Protein AF-A0A4V2QW91-F1 (afdb_monomer)

Secondary structure (DSSP, 8-state):
---------HHHHHHHHHHHT--SHHHHHHHHHHHHHHHHHHHHHHHHHHTTTTGGGG-HHHHHHHT-

Foldseek 3Di:
DDDDDDDDDPVVLVVLCVVQVHDDSVVSVVSVVVVVVVVVVVVVVVVCVVVCVCVLVVDPVSVVVVPD

Radius of gyration: 19.45 Å; Cα contacts (8 Å, |Δi|>4): 26; chains: 1; bounding box: 44×25×41 Å

Nearest PDB structures (foldseek):
  6a7v-assembly1_H  TM=8.338E-01  e=3.406E-01  Mycobacterium tuberculosis H37Rv

Solvent-accessible surface area (backbone atoms only — not comparable to full-atom values): 4208 Å² total; per-residue (Å²): 136,84,92,77,93,76,92,71,63,64,68,60,51,48,53,48,14,64,77,69,74,39,91,45,74,70,52,28,53,52,49,52,55,50,47,55,51,49,55,50,50,52,5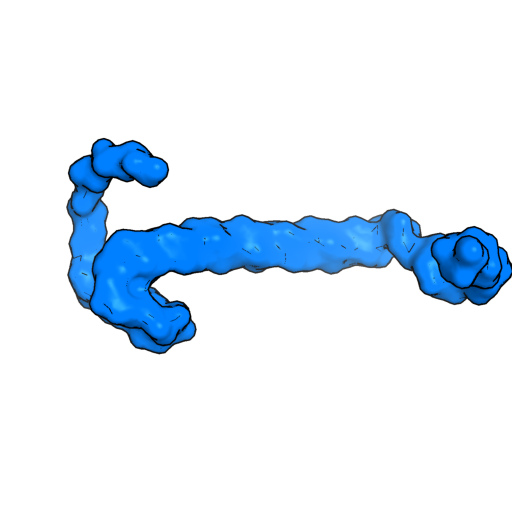3,51,50,52,51,41,51,75,71,49,76,52,55,59,79,72,34,70,74,59,4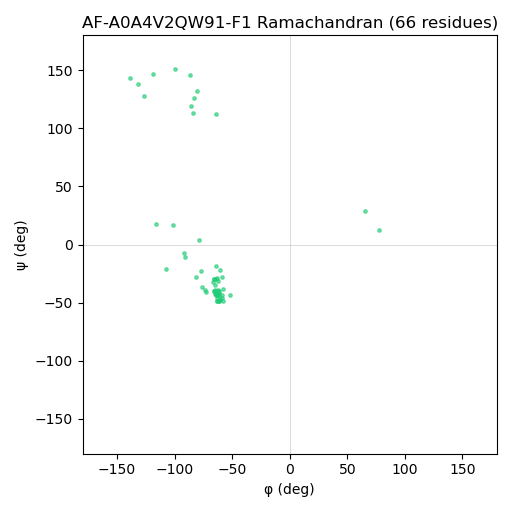7,64,65,75,78,114

Mean predicted aligned error: 4.84 Å

Structure (mmCIF, N/CA/C/O backbone):
data_AF-A0A4V2QW91-F1
#
_entry.id   AF-A0A4V2QW91-F1
#
loop_
_atom_site.group_PDB
_atom_site.id
_atom_site.type_symbol
_atom_site.label_atom_id
_atom_site.label_alt_id
_atom_site.label_comp_id
_atom_site.label_asym_id
_atom_site.label_entity_id
_atom_site.label_seq_id
_atom_site.pdbx_PDB_ins_code
_atom_site.Cartn_x
_atom_site.Cartn_y
_atom_site.Cartn_z
_atom_site.occupancy
_atom_site.B_iso_or_equiv
_atom_site.auth_seq_id
_atom_site.auth_comp_id
_atom_site.auth_asym_id
_atom_site.auth_atom_id
_atom_site.pdbx_PDB_model_num
ATOM 1 N N . MET A 1 1 ? -6.422 14.381 5.929 1.00 72.75 1 MET A N 1
ATOM 2 C CA . MET A 1 1 ? -7.240 13.156 6.064 1.00 72.75 1 MET A CA 1
ATOM 3 C C . MET A 1 1 ? -8.650 13.554 6.460 1.00 72.75 1 MET A C 1
ATOM 5 O O . MET A 1 1 ? -8.806 14.216 7.481 1.00 72.75 1 MET A O 1
ATOM 9 N N . THR A 1 2 ? -9.644 13.187 5.656 1.00 92.56 2 THR A N 1
ATOM 10 C CA . THR A 1 2 ? -11.069 13.380 5.975 1.00 92.56 2 THR A CA 1
ATOM 11 C C . THR A 1 2 ? -11.566 12.186 6.788 1.00 92.56 2 THR A C 1
ATOM 13 O O . THR A 1 2 ? -11.084 11.071 6.597 1.00 92.56 2 THR A O 1
ATOM 16 N N . LYS A 1 3 ? -12.492 12.409 7.726 1.00 95.31 3 LYS A N 1
ATOM 17 C CA . LYS A 1 3 ? -13.117 11.321 8.485 1.00 95.31 3 LYS A CA 1
ATOM 18 C C . LYS A 1 3 ? -14.265 10.740 7.667 1.00 95.31 3 LYS A C 1
ATOM 20 O O . LYS A 1 3 ? -15.171 11.479 7.297 1.00 95.31 3 LYS A O 1
ATOM 25 N N . THR A 1 4 ? -14.238 9.432 7.452 1.00 95.69 4 THR A N 1
ATOM 26 C CA . THR A 1 4 ? -15.300 8.699 6.759 1.00 95.69 4 THR A CA 1
ATOM 27 C C . THR A 1 4 ? -15.741 7.551 7.655 1.00 95.69 4 THR A C 1
ATOM 29 O O . THR A 1 4 ? -14.898 6.799 8.139 1.00 95.69 4 THR A O 1
ATOM 32 N N . LEU A 1 5 ? -17.046 7.442 7.905 1.00 96.94 5 LEU A N 1
ATOM 33 C CA . LEU A 1 5 ? -17.631 6.306 8.611 1.00 96.94 5 LEU A CA 1
ATOM 34 C C . LEU A 1 5 ? -17.912 5.207 7.584 1.00 96.94 5 LEU A C 1
ATOM 36 O O . LEU A 1 5 ? -18.661 5.439 6.638 1.00 96.94 5 LEU A O 1
ATOM 40 N N . ILE A 1 6 ? -17.282 4.049 7.755 1.00 95.25 6 ILE A N 1
ATOM 41 C CA . ILE A 1 6 ? -17.469 2.868 6.912 1.00 95.25 6 ILE A CA 1
ATOM 42 C C . ILE A 1 6 ? -17.503 1.628 7.794 1.00 95.25 6 ILE A C 1
ATOM 44 O O . ILE A 1 6 ? -16.752 1.544 8.768 1.00 95.25 6 ILE A O 1
ATOM 48 N N . ASP A 1 7 ? -18.342 0.669 7.425 1.00 97.88 7 ASP A N 1
ATOM 49 C CA . ASP A 1 7 ? -18.298 -0.668 7.998 1.00 97.88 7 ASP A CA 1
ATOM 50 C C . ASP A 1 7 ? -17.186 -1.463 7.312 1.00 97.88 7 ASP A C 1
A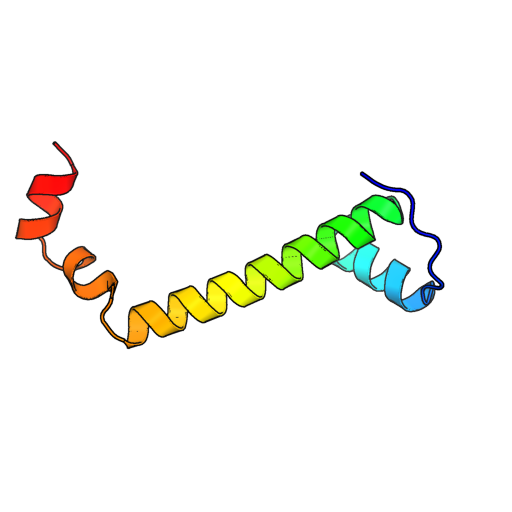TOM 52 O O . ASP A 1 7 ? -17.058 -1.460 6.085 1.00 97.88 7 ASP A O 1
ATOM 56 N N . ILE A 1 8 ? -16.349 -2.122 8.110 1.00 96.94 8 ILE A N 1
ATOM 57 C CA . ILE A 1 8 ? -15.224 -2.928 7.636 1.00 96.94 8 ILE A CA 1
ATOM 58 C C . ILE A 1 8 ? -15.277 -4.267 8.361 1.00 96.94 8 ILE A C 1
ATOM 60 O O . ILE A 1 8 ? -15.506 -4.314 9.568 1.00 96.94 8 ILE A O 1
ATOM 64 N N . ASP A 1 9 ? -15.031 -5.349 7.628 1.00 98.25 9 ASP A N 1
ATOM 65 C CA . ASP A 1 9 ? -14.816 -6.664 8.220 1.00 98.25 9 ASP A CA 1
ATOM 66 C C . ASP A 1 9 ? -13.541 -6.645 9.085 1.00 98.25 9 ASP A C 1
ATOM 68 O O . ASP A 1 9 ? -12.423 -6.505 8.579 1.00 98.25 9 ASP A O 1
ATOM 72 N N . ASP A 1 10 ? -13.712 -6.781 10.400 1.00 97.81 10 ASP A N 1
ATOM 73 C CA . ASP A 1 10 ? -12.614 -6.729 11.368 1.00 97.81 10 ASP A CA 1
ATOM 74 C C . ASP A 1 10 ? -11.629 -7.901 11.221 1.00 97.81 10 ASP A C 1
ATOM 76 O O . ASP A 1 10 ? -10.433 -7.733 11.480 1.00 97.81 10 ASP A O 1
ATOM 80 N N . ALA A 1 11 ? -12.083 -9.070 10.760 1.00 98.31 11 ALA A N 1
ATOM 81 C CA . ALA A 1 11 ? -11.204 -10.211 10.522 1.00 98.31 11 ALA A CA 1
ATOM 82 C C . ALA A 1 11 ? -10.331 -9.979 9.282 1.00 98.31 11 ALA A C 1
ATOM 84 O O . ALA A 1 11 ? -9.133 -10.279 9.301 1.00 98.31 11 ALA A O 1
ATOM 85 N N . LEU A 1 12 ? -10.903 -9.409 8.218 1.00 98.38 12 LEU A N 1
ATOM 86 C CA . LEU A 1 12 ? -10.133 -8.997 7.044 1.00 98.38 12 LEU A CA 1
ATOM 87 C C . LEU A 1 12 ? -9.139 -7.886 7.401 1.00 98.38 12 LEU A C 1
ATOM 89 O O . LEU A 1 12 ? -7.977 -7.949 6.999 1.00 98.38 12 LEU A O 1
ATOM 93 N N . LEU A 1 13 ? -9.574 -6.901 8.191 1.00 98.31 13 LEU A N 1
ATOM 94 C CA . LEU A 1 13 ? -8.731 -5.790 8.620 1.00 98.31 13 LEU A CA 1
ATOM 95 C C . LEU A 1 13 ? -7.545 -6.259 9.473 1.00 98.31 13 LEU A C 1
ATOM 97 O O . LEU A 1 13 ? -6.440 -5.752 9.291 1.00 98.31 13 LEU A O 1
ATOM 101 N N . SER A 1 14 ? -7.746 -7.247 10.350 1.00 98.38 14 SER A N 1
ATOM 102 C CA . SER A 1 14 ? -6.666 -7.855 11.139 1.00 98.38 14 SER A CA 1
ATOM 103 C C . SER A 1 14 ? -5.633 -8.543 10.248 1.00 98.38 14 SER A C 1
ATOM 105 O O . SER A 1 14 ? -4.442 -8.268 10.361 1.00 98.38 14 SER A O 1
ATOM 107 N N . LYS A 1 15 ? -6.079 -9.369 9.292 1.00 98.56 15 LYS A N 1
ATOM 108 C CA . LYS A 1 15 ? -5.178 -10.048 8.344 1.00 98.56 15 LYS A CA 1
ATOM 109 C C . LYS A 1 15 ? -4.398 -9.059 7.482 1.00 98.56 15 LYS A C 1
ATOM 111 O O . LYS A 1 15 ? -3.214 -9.257 7.229 1.00 98.56 15 LYS A O 1
ATOM 116 N N . ALA A 1 16 ? -5.054 -7.985 7.043 1.00 98.38 16 ALA A N 1
ATOM 117 C CA . ALA A 1 16 ? -4.388 -6.914 6.314 1.00 98.38 16 ALA A CA 1
ATOM 118 C C . ALA A 1 16 ? -3.350 -6.202 7.195 1.00 98.38 16 ALA A C 1
ATOM 120 O O . ALA A 1 16 ? -2.260 -5.910 6.718 1.00 98.38 16 ALA A O 1
ATOM 121 N N . ALA A 1 17 ? -3.655 -5.959 8.473 1.00 98.56 17 ALA A N 1
ATOM 122 C CA . ALA A 1 17 ? -2.724 -5.328 9.406 1.00 98.56 17 ALA A CA 1
ATOM 123 C C . ALA A 1 17 ? -1.471 -6.183 9.633 1.00 98.56 17 ALA A C 1
ATOM 125 O O . ALA A 1 17 ? -0.358 -5.664 9.592 1.00 98.56 17 ALA A O 1
ATOM 126 N N . GLU A 1 18 ? -1.645 -7.497 9.792 1.00 98.56 18 GLU A N 1
ATOM 127 C CA . GLU A 1 18 ? -0.542 -8.456 9.893 1.00 98.56 18 GLU A CA 1
ATOM 128 C C . GLU A 1 18 ? 0.315 -8.467 8.622 1.00 98.56 18 GLU A C 1
ATOM 130 O O . GLU A 1 18 ? 1.535 -8.339 8.702 1.00 98.56 18 GLU A O 1
ATOM 135 N N . ALA A 1 19 ? -0.315 -8.557 7.446 1.00 98.31 19 ALA A N 1
ATOM 136 C CA . ALA A 1 19 ? 0.391 -8.582 6.165 1.00 98.31 19 ALA A CA 1
ATOM 137 C C . ALA A 1 19 ? 1.147 -7.275 5.868 1.00 98.31 19 ALA A C 1
ATOM 139 O O . ALA A 1 19 ? 2.218 -7.303 5.264 1.00 98.31 19 ALA A O 1
ATOM 140 N N . LEU A 1 20 ? 0.592 -6.134 6.284 1.00 98.06 20 LEU A N 1
ATOM 141 C CA . LEU A 1 20 ? 1.159 -4.803 6.049 1.00 98.06 20 LEU A CA 1
ATOM 142 C C . LEU A 1 20 ? 2.073 -4.326 7.190 1.00 98.06 20 LEU A C 1
ATOM 144 O O . LEU A 1 20 ? 2.700 -3.275 7.063 1.00 98.06 20 LEU A O 1
ATOM 148 N N . GLY A 1 21 ? 2.150 -5.063 8.303 1.00 98.31 21 GLY A N 1
ATOM 149 C CA . GLY A 1 21 ? 2.929 -4.678 9.482 1.00 98.31 21 GLY A CA 1
ATOM 150 C C . GLY A 1 21 ? 2.419 -3.411 10.180 1.00 98.31 21 GLY A C 1
ATOM 151 O O . GLY A 1 21 ? 3.205 -2.673 10.776 1.00 98.31 21 GLY A O 1
ATOM 152 N N . THR A 1 22 ? 1.119 -3.120 10.093 1.00 98.62 22 THR A N 1
ATOM 153 C CA . THR A 1 22 ? 0.502 -1.916 10.669 1.00 98.62 22 THR A CA 1
ATOM 154 C C . THR A 1 22 ? -0.178 -2.210 12.003 1.00 98.62 22 THR A C 1
ATOM 156 O O . THR A 1 22 ? -0.663 -3.307 12.258 1.00 98.62 22 THR A O 1
ATOM 159 N N . THR A 1 23 ? -0.242 -1.206 12.881 1.00 97.62 23 THR A N 1
ATOM 160 C CA . THR A 1 23 ? -0.762 -1.376 14.251 1.00 97.62 23 THR A CA 1
ATOM 161 C C . THR A 1 23 ? -2.132 -0.745 14.476 1.00 97.62 23 THR A C 1
ATOM 163 O O . THR A 1 23 ? -2.836 -1.123 15.410 1.00 97.62 23 THR A O 1
ATOM 166 N N . THR A 1 24 ? -2.542 0.215 13.641 1.00 98.06 24 THR A N 1
ATOM 167 C CA . THR A 1 24 ? -3.829 0.904 13.790 1.00 98.06 24 THR A CA 1
ATOM 168 C C . THR A 1 24 ? -4.728 0.684 12.580 1.00 98.06 24 THR A C 1
ATOM 170 O O . THR A 1 24 ? -4.253 0.649 11.447 1.00 98.06 24 THR A O 1
ATOM 173 N N . LYS A 1 25 ? -6.051 0.621 12.805 1.00 97.38 25 LYS A N 1
ATOM 174 C CA . LYS A 1 25 ? -7.054 0.452 11.736 1.00 97.38 25 LYS A CA 1
ATOM 175 C C . LYS A 1 25 ? -6.874 1.476 10.603 1.00 97.38 25 LYS A C 1
ATOM 177 O O . LYS A 1 25 ? -6.919 1.110 9.434 1.00 97.38 25 LYS A O 1
ATOM 182 N N . LYS A 1 26 ? -6.628 2.752 10.941 1.00 96.88 26 LYS A N 1
ATOM 183 C CA . LYS A 1 26 ? -6.418 3.816 9.941 1.00 96.88 26 LYS A CA 1
ATOM 184 C C . LYS A 1 26 ? -5.147 3.591 9.117 1.00 96.88 26 LYS A C 1
ATOM 186 O O . LYS A 1 26 ? -5.164 3.853 7.919 1.00 96.88 26 LYS A O 1
ATOM 191 N N . ASP A 1 27 ? -4.068 3.118 9.740 1.00 98.12 27 ASP A N 1
ATOM 192 C CA . ASP A 1 27 ? -2.788 2.932 9.059 1.00 98.12 27 ASP A CA 1
ATOM 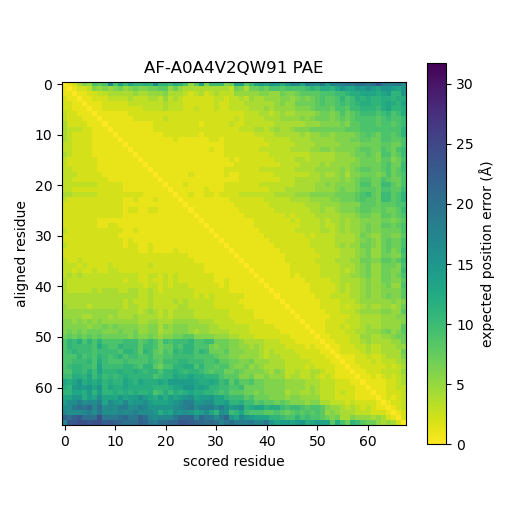193 C C . ASP A 1 27 ? -2.883 1.725 8.134 1.00 98.12 27 ASP A C 1
ATOM 195 O O . ASP A 1 27 ? -2.459 1.820 6.988 1.00 98.12 27 ASP A O 1
ATOM 199 N N . THR A 1 28 ? -3.555 0.655 8.573 1.00 98.50 28 THR A N 1
ATOM 200 C CA . THR A 1 28 ? -3.876 -0.500 7.728 1.00 98.50 28 THR A CA 1
ATOM 201 C C . THR A 1 28 ? -4.684 -0.092 6.499 1.00 98.50 28 THR A C 1
ATOM 203 O O . THR A 1 28 ? -4.320 -0.459 5.386 1.00 98.50 28 THR A O 1
ATOM 206 N N . VAL A 1 29 ? -5.752 0.699 6.666 1.00 97.62 29 VAL A N 1
ATOM 207 C CA . VAL A 1 29 ? -6.581 1.151 5.533 1.00 97.62 29 VAL A CA 1
ATOM 208 C C . VAL A 1 29 ? -5.769 2.019 4.570 1.00 97.62 29 VAL A C 1
ATOM 210 O O . VAL A 1 29 ? -5.805 1.791 3.363 1.00 97.62 29 VAL A O 1
ATOM 213 N N . ASN A 1 30 ? -4.999 2.983 5.079 1.00 97.81 30 ASN A N 1
ATOM 214 C CA . ASN A 1 30 ? -4.184 3.849 4.224 1.00 97.81 30 ASN A CA 1
ATOM 215 C C . ASN A 1 30 ? -3.086 3.071 3.488 1.00 97.81 30 ASN A C 1
ATOM 217 O O . ASN A 1 30 ? -2.881 3.292 2.295 1.00 97.81 30 ASN A O 1
ATOM 221 N N . ALA A 1 31 ? -2.407 2.152 4.178 1.00 98.31 31 ALA A N 1
ATOM 222 C CA . ALA A 1 31 ? -1.379 1.304 3.588 1.00 98.31 31 ALA A CA 1
ATOM 223 C C . ALA A 1 31 ? -1.968 0.370 2.523 1.00 98.31 31 ALA A C 1
ATOM 225 O O . ALA A 1 31 ? -1.400 0.256 1.442 1.00 98.31 31 ALA A O 1
ATOM 226 N N . ALA A 1 32 ? -3.140 -0.222 2.771 1.00 98.06 32 ALA A N 1
ATOM 227 C CA . ALA A 1 32 ? -3.826 -1.062 1.792 1.00 98.06 32 ALA A CA 1
ATOM 228 C C . ALA A 1 32 ? -4.200 -0.280 0.520 1.00 98.06 32 ALA A C 1
ATOM 230 O O . ALA A 1 32 ? -3.982 -0.762 -0.590 1.00 98.06 32 ALA A O 1
ATOM 231 N N . LEU A 1 33 ? -4.714 0.948 0.659 1.00 97.62 33 LEU A N 1
ATOM 232 C CA . LEU A 1 33 ? -5.023 1.807 -0.490 1.00 97.62 33 LEU A CA 1
ATOM 233 C C . LEU A 1 33 ? -3.761 2.180 -1.281 1.00 97.62 33 LEU A C 1
ATOM 235 O O . LEU A 1 33 ? -3.771 2.137 -2.512 1.00 97.62 33 LEU A O 1
ATOM 239 N N . ALA A 1 34 ? -2.669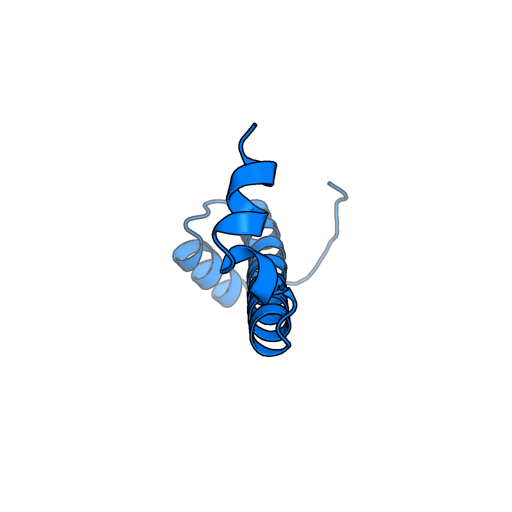 2.510 -0.588 1.00 98.12 34 ALA A N 1
ATOM 240 C CA . ALA A 1 34 ? -1.385 2.786 -1.225 1.00 98.12 34 ALA A 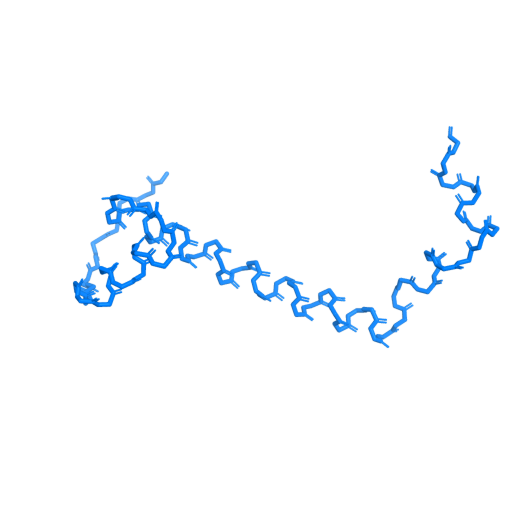CA 1
ATOM 241 C C . ALA A 1 34 ? -0.837 1.550 -1.960 1.00 98.12 34 ALA A C 1
ATOM 243 O O . ALA A 1 34 ? -0.350 1.669 -3.083 1.00 98.12 34 ALA A O 1
ATOM 244 N N . GLU A 1 35 ? -0.977 0.365 -1.368 1.00 98.12 35 GLU A N 1
ATOM 245 C CA . GLU A 1 35 ? -0.521 -0.895 -1.954 1.00 98.12 35 GLU A CA 1
ATOM 246 C C . GLU A 1 35 ? -1.278 -1.235 -3.243 1.00 98.12 35 GLU A C 1
ATOM 248 O O . GLU A 1 35 ? -0.661 -1.611 -4.239 1.00 98.12 35 GLU A O 1
ATOM 253 N N . VAL A 1 36 ? -2.595 -1.008 -3.291 1.00 98.06 36 VAL A N 1
ATOM 254 C CA . VAL A 1 36 ? -3.386 -1.178 -4.525 1.00 98.06 36 VAL A CA 1
ATOM 255 C C . VAL A 1 36 ? -2.863 -0.278 -5.648 1.00 98.06 36 VAL A C 1
ATOM 257 O O . VAL A 1 36 ? -2.715 -0.725 -6.791 1.00 98.06 36 VAL A O 1
ATOM 260 N N . LEU A 1 37 ? -2.546 0.982 -5.337 1.00 98.19 37 LEU A N 1
ATOM 261 C CA . LEU A 1 37 ? -1.968 1.906 -6.315 1.00 98.19 37 LEU A CA 1
ATOM 262 C C . LEU A 1 37 ? -0.569 1.462 -6.750 1.00 98.19 37 LEU A C 1
ATOM 264 O O . LEU A 1 37 ? -0.265 1.516 -7.942 1.00 98.19 37 LEU A O 1
ATOM 268 N N . ARG A 1 38 ? 0.256 0.972 -5.818 1.00 97.88 38 ARG A N 1
ATOM 269 C CA . ARG A 1 38 ? 1.595 0.447 -6.109 1.00 97.88 38 ARG A CA 1
ATOM 270 C C . ARG A 1 38 ? 1.533 -0.740 -7.068 1.00 97.88 38 ARG A C 1
ATOM 272 O O . ARG A 1 38 ? 2.258 -0.757 -8.060 1.00 97.88 38 ARG A O 1
ATOM 279 N N . VAL A 1 39 ? 0.645 -1.701 -6.812 1.00 97.62 39 VAL A N 1
ATOM 280 C CA . VAL A 1 39 ? 0.443 -2.875 -7.676 1.00 97.62 39 VAL A CA 1
ATOM 281 C C . VAL A 1 39 ? -0.034 -2.451 -9.066 1.00 97.62 39 VAL A C 1
ATOM 283 O O . VAL A 1 39 ? 0.498 -2.925 -10.070 1.00 97.62 39 VAL A O 1
ATOM 286 N N . ARG A 1 40 ? -0.982 -1.509 -9.148 1.00 97.94 40 ARG A N 1
ATOM 287 C CA . ARG A 1 40 ? -1.443 -0.968 -10.434 1.00 97.94 40 ARG A CA 1
ATOM 288 C C . ARG A 1 40 ? -0.309 -0.293 -11.208 1.00 97.94 40 ARG A C 1
ATOM 290 O O . ARG A 1 40 ? -0.156 -0.561 -12.398 1.00 97.94 40 ARG A O 1
ATOM 297 N N . ALA A 1 41 ? 0.468 0.562 -10.549 1.00 97.06 41 ALA A N 1
ATOM 298 C CA . ALA A 1 41 ? 1.582 1.271 -11.172 1.00 97.06 41 ALA A CA 1
ATOM 299 C C . ALA A 1 41 ? 2.662 0.299 -11.667 1.00 97.06 41 ALA A C 1
ATOM 301 O O . ALA A 1 41 ? 3.155 0.455 -12.780 1.00 97.06 41 ALA A O 1
ATOM 302 N N . ALA A 1 42 ? 2.972 -0.745 -10.893 1.00 97.25 42 ALA A N 1
ATOM 303 C CA . ALA A 1 42 ? 3.905 -1.790 -11.309 1.00 97.25 42 ALA A CA 1
ATOM 304 C C . ALA A 1 42 ? 3.416 -2.537 -12.563 1.00 97.25 42 ALA A C 1
ATOM 306 O O . ALA A 1 42 ? 4.202 -2.781 -13.476 1.00 97.25 42 ALA A O 1
ATOM 307 N N . GLY A 1 43 ? 2.119 -2.850 -12.645 1.00 97.38 43 GLY A N 1
ATOM 308 C CA . GLY A 1 43 ? 1.532 -3.462 -13.841 1.00 97.38 43 GLY A CA 1
ATOM 309 C C . GLY A 1 43 ? 1.605 -2.554 -15.072 1.00 97.38 43 GLY A C 1
ATOM 310 O O . GLY A 1 43 ? 1.976 -3.007 -16.150 1.00 97.38 43 GLY A O 1
ATOM 311 N N . GLN A 1 44 ? 1.311 -1.262 -14.905 1.00 96.44 44 GLN A N 1
ATOM 312 C CA . GLN A 1 44 ? 1.441 -0.275 -15.983 1.00 96.44 44 GLN A CA 1
ATOM 313 C C . GLN A 1 44 ? 2.889 -0.122 -16.444 1.00 96.44 44 GLN A C 1
ATOM 315 O O . GLN A 1 44 ? 3.142 -0.101 -17.641 1.00 96.44 44 GLN A O 1
ATOM 320 N N . PHE A 1 45 ? 3.835 -0.063 -15.507 1.00 95.69 45 PHE A N 1
ATOM 321 C CA . PHE A 1 45 ? 5.257 -0.002 -15.819 1.00 95.69 45 PHE A CA 1
ATOM 322 C C . PHE A 1 45 ? 5.702 -1.212 -16.647 1.00 95.69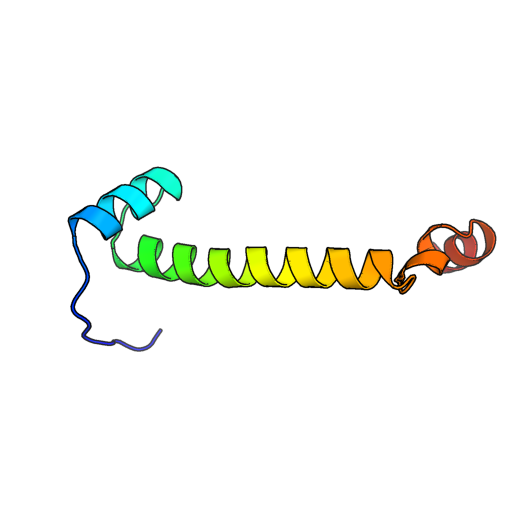 45 PHE A C 1
ATOM 324 O O . PHE A 1 45 ? 6.370 -1.045 -17.664 1.00 95.69 45 PHE A O 1
ATOM 331 N N . LEU A 1 46 ? 5.287 -2.421 -16.253 1.00 96.12 46 LEU A N 1
ATOM 332 C CA . LEU A 1 46 ? 5.612 -3.635 -16.997 1.00 96.12 46 LEU A CA 1
ATOM 333 C C . LEU A 1 46 ? 5.006 -3.625 -18.407 1.00 96.12 46 LEU A C 1
ATOM 335 O O . LEU A 1 46 ? 5.688 -4.010 -19.351 1.00 96.12 46 LEU A O 1
ATOM 339 N N . GLN A 1 47 ? 3.760 -3.167 -18.557 1.00 96.75 47 GLN A N 1
ATOM 340 C CA . GLN A 1 47 ? 3.130 -3.034 -19.872 1.00 96.75 47 GLN A CA 1
ATOM 341 C C . GLN A 1 47 ? 3.897 -2.043 -20.753 1.00 96.75 47 GLN A C 1
ATOM 343 O O . GLN A 1 47 ? 4.275 -2.384 -21.866 1.00 96.75 47 GLN A O 1
ATOM 348 N N . SER A 1 48 ? 4.211 -0.857 -20.229 1.00 94.38 48 SER A N 1
ATOM 349 C CA . SER A 1 48 ? 5.004 0.142 -20.948 1.00 94.38 48 SER A CA 1
ATOM 350 C C . SER A 1 48 ? 6.373 -0.392 -21.374 1.00 94.38 48 SER A C 1
ATOM 352 O O . SER A 1 48 ? 6.832 -0.095 -22.473 1.00 94.38 48 SER A O 1
ATOM 354 N N . ALA A 1 49 ? 7.019 -1.199 -20.527 1.00 93.19 49 ALA A N 1
ATOM 355 C CA . ALA A 1 49 ? 8.278 -1.850 -20.871 1.00 93.19 49 ALA A CA 1
ATOM 356 C C . ALA A 1 49 ? 8.114 -2.870 -22.010 1.00 93.19 49 ALA A C 1
ATOM 358 O O . ALA A 1 49 ? 8.962 -2.929 -22.891 1.00 93.19 49 ALA A O 1
ATOM 359 N N . GLN A 1 50 ? 7.027 -3.648 -22.023 1.00 93.88 50 GLN A N 1
ATOM 360 C CA . GLN A 1 50 ? 6.730 -4.580 -23.120 1.00 93.88 50 GLN A CA 1
ATOM 361 C C . GLN A 1 50 ? 6.414 -3.859 -24.433 1.00 93.88 50 GLN A C 1
ATOM 363 O O . GLN A 1 50 ? 6.757 -4.361 -25.500 1.00 93.88 50 GLN A O 1
ATOM 368 N N . ASP A 1 51 ? 5.805 -2.679 -24.347 1.00 95.81 51 ASP A N 1
ATOM 369 C CA . ASP A 1 51 ? 5.466 -1.843 -25.499 1.00 95.81 51 ASP A CA 1
ATOM 370 C C . ASP A 1 51 ? 6.677 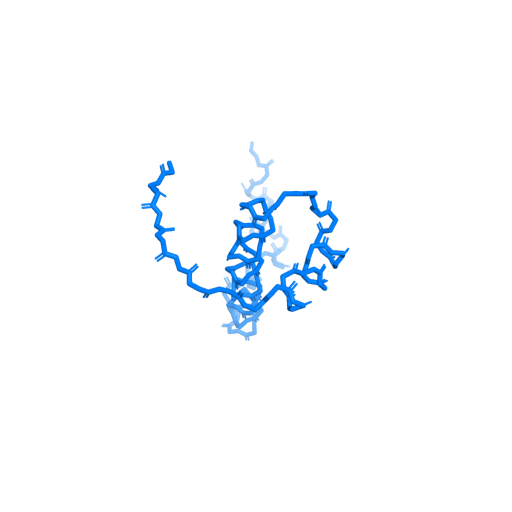-1.050 -26.040 1.00 95.81 51 ASP A C 1
ATOM 372 O O . ASP A 1 51 ? 6.529 -0.253 -26.966 1.00 95.81 51 ASP A O 1
ATOM 376 N N . GLY A 1 52 ? 7.872 -1.258 -25.472 1.00 93.88 52 GLY A N 1
ATOM 377 C CA . GLY A 1 52 ? 9.124 -0.639 -25.917 1.00 93.88 52 GLY A CA 1
ATOM 378 C C . GLY A 1 52 ? 9.302 0.817 -25.483 1.00 93.88 52 GLY A C 1
ATOM 379 O O . GLY A 1 52 ? 10.201 1.504 -25.965 1.00 93.88 52 GLY A O 1
ATOM 380 N N . LEU A 1 53 ? 8.477 1.319 -24.551 1.00 92.00 53 LEU A N 1
ATOM 381 C CA . LEU A 1 53 ? 8.546 2.716 -24.093 1.00 92.00 53 LEU A CA 1
ATOM 382 C C . LEU A 1 53 ? 9.902 3.075 -23.464 1.00 92.00 53 LEU A C 1
ATOM 384 O O . LEU A 1 53 ? 10.240 4.250 -23.382 1.00 92.00 53 LEU A O 1
ATOM 388 N N . TYR A 1 54 ? 10.648 2.072 -23.000 1.00 90.06 54 TYR A N 1
ATOM 389 C CA . TYR A 1 54 ? 11.924 2.231 -22.303 1.00 90.06 54 TYR A CA 1
ATOM 390 C C . TYR A 1 54 ? 13.108 1.620 -23.066 1.00 90.06 54 TYR A C 1
ATOM 392 O O . TYR A 1 54 ? 14.152 1.365 -22.466 1.00 90.06 54 TYR A O 1
ATOM 400 N N . ASP A 1 55 ? 12.957 1.348 -24.365 1.00 92.06 55 ASP A N 1
ATOM 401 C CA . ASP A 1 55 ? 14.027 0.756 -25.180 1.00 92.06 55 ASP A CA 1
ATOM 402 C C . ASP A 1 55 ? 15.254 1.678 -25.281 1.00 92.06 55 ASP A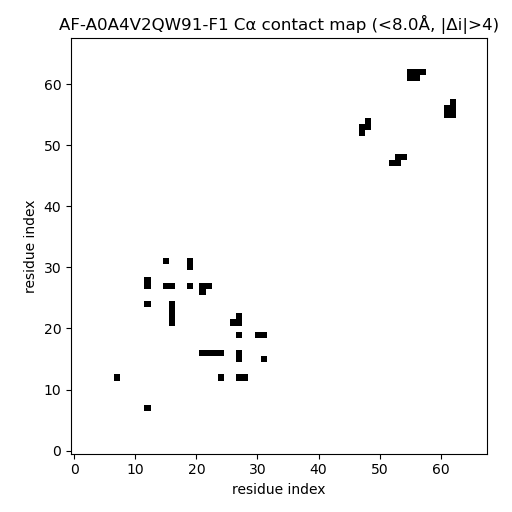 C 1
ATOM 404 O O . ASP A 1 55 ? 16.389 1.212 -25.373 1.00 92.06 55 ASP A O 1
ATOM 408 N N . ASP A 1 56 ? 15.044 2.991 -25.194 1.00 90.75 56 ASP A N 1
ATOM 409 C CA . ASP A 1 56 ? 16.093 4.011 -25.169 1.00 90.75 56 ASP A CA 1
ATOM 410 C C . ASP A 1 56 ? 16.998 3.917 -23.929 1.00 90.75 56 ASP A C 1
ATOM 412 O O . ASP A 1 56 ? 18.194 4.198 -24.020 1.00 90.75 56 ASP A O 1
ATOM 416 N N . LEU A 1 57 ? 16.474 3.440 -22.793 1.00 88.81 57 LEU A N 1
ATOM 417 C CA . LEU A 1 57 ? 17.267 3.167 -21.589 1.00 88.81 57 LEU A CA 1
ATOM 418 C C . LEU A 1 57 ? 18.300 2.052 -21.804 1.00 88.81 57 LEU A C 1
ATOM 420 O O . LEU A 1 57 ? 19.246 1.932 -21.020 1.00 88.81 57 LEU A O 1
ATOM 424 N N . LEU A 1 58 ? 18.122 1.226 -22.839 1.00 88.69 58 LEU A N 1
ATOM 425 C CA . LEU A 1 58 ? 19.051 0.162 -23.214 1.00 88.69 58 LEU A CA 1
ATOM 426 C C . LEU A 1 58 ? 20.103 0.629 -24.231 1.00 88.69 58 LEU A C 1
ATOM 428 O O . LEU A 1 58 ? 21.065 -0.106 -24.462 1.00 88.69 58 LEU A O 1
ATOM 432 N N . ASP A 1 59 ? 19.956 1.823 -24.815 1.00 91.94 59 ASP A N 1
ATOM 433 C CA . ASP A 1 59 ? 20.907 2.385 -25.776 1.00 91.94 59 ASP A CA 1
ATOM 434 C C . ASP A 1 59 ? 22.072 3.095 -25.046 1.00 91.94 59 ASP A C 1
ATOM 436 O O . ASP A 1 59 ? 21.882 4.142 -24.410 1.00 91.94 59 ASP A O 1
ATOM 440 N N . PRO A 1 60 ? 23.313 2.573 -25.139 1.00 89.38 60 PRO A N 1
ATOM 441 C CA . PRO A 1 60 ? 24.466 3.162 -24.462 1.00 89.38 60 PRO A CA 1
ATOM 442 C C . PRO A 1 60 ? 24.797 4.589 -24.918 1.00 89.38 60 PRO A C 1
ATOM 444 O O . PRO A 1 60 ? 25.299 5.383 -24.116 1.00 89.38 60 PRO A O 1
ATOM 447 N N . GLU A 1 61 ? 24.534 4.929 -26.183 1.00 90.94 61 GLU A N 1
ATOM 448 C CA . GLU A 1 61 ? 24.822 6.259 -26.723 1.00 90.94 61 GLU A CA 1
ATOM 449 C C . GLU A 1 61 ? 23.793 7.287 -26.243 1.00 90.94 61 GLU A C 1
ATOM 451 O O . GLU A 1 61 ? 24.176 8.410 -25.899 1.00 90.94 61 GLU A O 1
ATOM 456 N N . VAL A 1 62 ? 22.517 6.898 -26.119 1.00 89.06 62 VAL A N 1
ATOM 457 C CA . VAL A 1 62 ? 21.476 7.738 -25.496 1.00 89.06 62 VAL A CA 1
ATOM 458 C C . VAL A 1 62 ? 21.808 7.986 -24.022 1.00 89.06 62 VAL A C 1
ATOM 460 O O . VAL A 1 62 ? 21.859 9.136 -23.571 1.00 89.06 62 VAL A O 1
ATOM 463 N N . MET A 1 63 ? 22.133 6.929 -23.273 1.00 91.25 63 MET A N 1
ATOM 464 C CA . MET A 1 63 ? 22.392 7.035 -21.833 1.00 91.25 63 MET A CA 1
ATOM 465 C C . MET A 1 63 ? 23.646 7.855 -21.502 1.00 91.25 63 MET A C 1
ATOM 467 O O . MET A 1 63 ? 23.677 8.551 -20.486 1.00 91.25 63 MET A O 1
ATOM 471 N N . LYS A 1 64 ? 24.662 7.870 -22.371 1.00 90.50 64 LYS A N 1
ATOM 472 C CA . LYS A 1 64 ? 25.858 8.720 -22.217 1.00 90.50 64 LYS A CA 1
ATOM 473 C C . LYS A 1 64 ? 25.531 10.219 -22.148 1.00 90.50 64 LYS A C 1
ATOM 475 O O . LYS A 1 64 ? 26.289 10.977 -21.540 1.00 90.50 64 LYS A O 1
ATOM 480 N N . GLY A 1 65 ? 24.430 10.650 -22.770 1.00 87.12 65 GLY A N 1
ATOM 481 C CA . GLY A 1 65 ? 23.934 12.027 -22.709 1.00 87.12 65 GLY A CA 1
ATOM 482 C C . GLY A 1 65 ? 23.132 12.347 -21.445 1.00 87.12 65 GLY A C 1
ATOM 483 O O . GLY A 1 65 ? 23.148 13.492 -21.005 1.00 87.12 65 GLY A O 1
ATOM 484 N N . ALA A 1 66 ? 22.478 11.349 -20.845 1.00 84.94 66 ALA A N 1
ATOM 485 C CA . ALA A 1 66 ? 21.592 11.523 -19.693 1.00 84.94 66 ALA A CA 1
ATOM 486 C C . ALA A 1 66 ? 22.328 11.715 -18.351 1.00 84.94 66 ALA A C 1
ATOM 488 O O . ALA A 1 66 ? 21.760 12.280 -17.421 1.00 84.94 66 ALA A O 1
ATOM 489 N N . TRP A 1 67 ? 23.581 11.256 -18.244 1.00 78.25 67 TRP A N 1
ATOM 490 C CA . TRP A 1 67 ? 24.387 11.298 -17.009 1.00 78.25 67 TRP A CA 1
ATOM 491 C C . TRP A 1 67 ? 25.429 12.432 -16.957 1.00 78.25 67 TRP A C 1
ATOM 493 O O . TRP A 1 67 ? 26.373 12.359 -16.168 1.00 78.25 67 TRP A O 1
ATOM 503 N N . ARG A 1 68 ? 25.307 13.447 -17.817 1.00 71.12 68 ARG A N 1
ATOM 504 C CA . ARG A 1 68 ? 26.132 14.666 -17.766 1.00 71.12 68 ARG A CA 1
ATOM 505 C C . ARG A 1 68 ? 25.467 15.740 -16.922 1.00 71.12 68 ARG A C 1
ATOM 507 O O . ARG A 1 68 ? 26.224 16.461 -16.239 1.00 71.12 68 ARG A O 1
#

Sequence (68 aa):
MTKTLIDIDDALLSKAAEALGTTTKKDTVNAALAEVLRVRAAGQFLQSAQDGLYDDLLDPEVMKGAWR

pLDDT: mean 94.66, std 5.59, range [71.12, 98.62]